Protein AF-A0A6J4DZN4-F1 (afdb_monomer)

Sequence (145 aa):
MEEVQRRNVPALGVTVAVLAIFIGVSTLMAPAIYAALGVSVPLATTVCYMIQGAASLLLGFLGIRKRPTAFFFIALLYLPQSCTFQTPEFFFNFTGPVSIAYGMGLAPGYDISVNLLALFIIGASAWTLYRLSEPDLPAGEGQPG

Radius of gyration: 19.32 Å; Cα contacts (8 Å, |Δi|>4): 201; chains: 1; bounding box: 54×32×64 Å

Nearest PDB structures (foldseek):
  4zsv-assembly1_A  TM=4.797E-01  e=1.290E+00  Aquifex aeolicus VF5
  3kav-assembly1_A  TM=4.650E-01  e=1.290E+00  Pseudomonas aeruginosa
  3kaw-assembly1_A  TM=4.566E-01  e=1.912E+00  Pseudomonas aeruginosa
  4zsz-assembly1_A  TM=4.712E-01  e=3.356E+00  Aquifex aeolicus VF5
  4zsx-assembly1_B  TM=5.866E-01  e=8.733E+00  Aquifex aeolicus VF5

Mean predicted aligned error: 10.19 Å

pLDDT: mean 75.46, std 16.15, range [38.94, 95.38]

Foldseek 3Di:
DDPPPPPDQPVLLLVLLVVLLVQLVLLLCQVVVCVVVVHDDDPVSNVLSPVLSVLSNVLSVVSNVVDLVSLVVQLVSLVVQQKWWWAQVDGDHSRGPDFDWDWDDPDVRTIIIGTPVSVSSNVSSVVSSVVSPDDPDPPPPDDDD

Solvent-accessible surface area (backbone atoms only — not comparable to full-atom values): 7930 Å² total; per-residue (Å²): 132,84,76,75,74,75,78,72,68,54,71,62,33,47,50,46,15,51,49,31,29,54,50,10,53,42,17,50,45,36,59,59,53,35,51,75,70,71,45,89,70,56,68,70,59,45,51,49,32,44,52,51,10,53,49,27,32,52,32,12,54,37,27,66,69,62,38,54,69,24,27,55,51,47,24,60,68,28,53,72,38,26,54,30,53,34,44,85,89,45,78,54,67,79,52,39,87,70,77,49,68,56,70,52,76,80,46,97,57,34,36,45,28,39,21,55,56,31,47,49,45,28,53,44,21,51,52,37,31,50,71,66,64,60,75,84,74,71,93,75,88,80,74,83,130

Structure (mmCIF, N/CA/C/O backbone):
data_AF-A0A6J4DZN4-F1
#
_entry.id   AF-A0A6J4DZN4-F1
#
loop_
_atom_site.group_PDB
_atom_site.id
_atom_site.type_symbol
_atom_site.label_atom_id
_atom_site.label_alt_id
_atom_site.label_comp_id
_atom_site.label_asym_id
_atom_site.label_entity_id
_atom_site.label_seq_id
_atom_site.pdbx_PDB_ins_code
_atom_site.Cartn_x
_atom_site.Cartn_y
_atom_site.Cartn_z
_atom_site.occupancy
_atom_site.B_iso_or_equiv
_atom_site.auth_seq_id
_atom_site.auth_comp_id
_atom_site.auth_asym_id
_atom_site.auth_atom_id
_atom_site.pdbx_PDB_model_num
ATOM 1 N N . MET A 1 1 ? -14.596 -2.808 38.542 1.00 39.41 1 MET A N 1
ATOM 2 C CA . MET A 1 1 ? -13.718 -3.254 37.444 1.00 39.41 1 MET A CA 1
ATOM 3 C C . MET A 1 1 ? -14.395 -2.806 36.174 1.00 39.41 1 MET A C 1
ATOM 5 O O . MET A 1 1 ? -15.414 -3.381 35.824 1.00 39.41 1 MET A O 1
ATOM 9 N N . GLU A 1 2 ? -13.929 -1.701 35.601 1.00 39.16 2 GLU A N 1
ATOM 10 C CA . GLU A 1 2 ? -14.471 -1.167 34.353 1.00 39.16 2 GLU A CA 1
ATOM 11 C C . GLU A 1 2 ? -14.265 -2.211 33.257 1.00 39.16 2 GLU A C 1
ATOM 13 O O . GLU A 1 2 ? -13.133 -2.571 32.922 1.00 39.16 2 GLU A O 1
ATOM 18 N N . GLU A 1 3 ? -15.366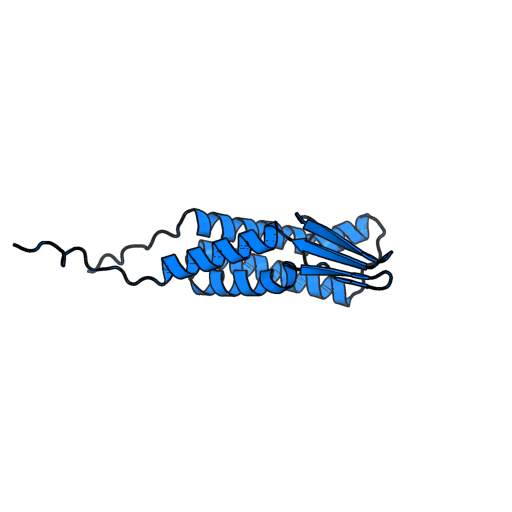 -2.740 32.727 1.00 41.00 3 GLU A N 1
ATOM 19 C CA . GLU A 1 3 ? -15.343 -3.385 31.427 1.00 41.00 3 GLU A CA 1
ATOM 20 C C . GLU A 1 3 ? -14.890 -2.317 30.438 1.00 41.00 3 GLU A C 1
ATOM 22 O O . GLU A 1 3 ? -15.664 -1.454 30.036 1.00 41.00 3 GLU A O 1
ATOM 27 N N . VAL A 1 4 ? -13.600 -2.341 30.093 1.00 52.53 4 VAL A N 1
ATOM 28 C CA . VAL A 1 4 ? -13.049 -1.585 28.972 1.00 52.53 4 VAL A CA 1
ATOM 29 C C . VAL A 1 4 ? -13.838 -2.034 27.752 1.00 52.53 4 VAL A C 1
ATOM 31 O O . VAL A 1 4 ? -13.564 -3.090 27.172 1.00 52.53 4 VAL A O 1
ATOM 34 N N . GLN A 1 5 ? -14.876 -1.265 27.432 1.00 48.50 5 GLN A N 1
ATOM 35 C CA . GLN A 1 5 ? -15.793 -1.486 26.334 1.00 48.50 5 GLN A CA 1
ATOM 36 C C . GLN A 1 5 ? -14.924 -1.656 25.093 1.00 48.50 5 GLN A C 1
ATOM 38 O O . GLN A 1 5 ? -14.281 -0.718 24.620 1.00 48.50 5 GLN A O 1
ATOM 43 N N . ARG A 1 6 ? -14.775 -2.906 24.631 1.00 52.94 6 ARG A N 1
ATOM 44 C CA . ARG A 1 6 ? -13.925 -3.231 23.484 1.00 52.94 6 ARG A CA 1
ATOM 45 C C . ARG A 1 6 ? -14.515 -2.505 22.290 1.00 52.94 6 ARG A C 1
ATOM 47 O O . ARG A 1 6 ? -15.407 -3.042 21.640 1.00 52.94 6 ARG A O 1
ATOM 54 N N . ARG A 1 7 ? -13.994 -1.317 21.979 1.00 58.59 7 ARG A N 1
ATOM 55 C CA . ARG A 1 7 ? -14.374 -0.548 20.796 1.00 58.59 7 ARG A CA 1
ATOM 56 C C . ARG A 1 7 ? -14.321 -1.491 19.600 1.00 58.59 7 ARG A C 1
ATOM 58 O O . ARG A 1 7 ? -13.280 -2.090 19.292 1.00 58.59 7 ARG A O 1
ATOM 65 N N . ASN A 1 8 ? -15.474 -1.768 19.007 1.00 63.81 8 ASN A N 1
ATOM 66 C CA . ASN A 1 8 ? -15.524 -2.600 17.818 1.00 63.81 8 ASN A CA 1
ATOM 67 C C . ASN A 1 8 ? -15.014 -1.750 16.663 1.00 63.81 8 ASN A C 1
ATOM 69 O O . ASN A 1 8 ? -15.476 -0.632 16.456 1.00 63.81 8 ASN A O 1
ATOM 73 N N . VAL A 1 9 ? -14.000 -2.254 15.955 1.00 65.31 9 VAL A N 1
ATOM 74 C CA . VAL A 1 9 ? -13.543 -1.591 14.733 1.00 65.31 9 VAL A CA 1
ATOM 75 C C . VAL A 1 9 ? -14.716 -1.645 13.764 1.00 65.31 9 VAL A C 1
ATOM 77 O O . VAL A 1 9 ? -15.288 -2.727 13.598 1.00 65.31 9 VAL A O 1
ATOM 80 N N . PRO A 1 10 ? -15.105 -0.514 13.153 1.00 77.25 10 PRO A N 1
ATOM 81 C CA . PRO A 1 10 ? -16.168 -0.528 12.161 1.00 77.25 10 PRO A CA 1
ATOM 82 C C . PRO A 1 10 ? -15.820 -1.544 11.066 1.00 77.25 10 PRO A C 1
ATOM 84 O O . PRO A 1 10 ? -14.652 -1.685 10.706 1.00 77.25 10 PRO A O 1
ATOM 87 N N . ALA A 1 11 ? -16.813 -2.247 10.515 1.00 84.75 11 ALA A N 1
ATOM 88 C CA . ALA A 1 11 ? -16.586 -3.266 9.478 1.00 84.75 11 ALA A CA 1
ATOM 89 C C . ALA A 1 11 ? -15.754 -2.729 8.293 1.00 84.75 11 ALA A C 1
ATOM 91 O O . ALA A 1 11 ? -14.925 -3.441 7.724 1.00 84.75 11 ALA A O 1
ATOM 92 N N . LEU A 1 12 ? -15.907 -1.435 7.994 1.00 85.50 12 LEU A N 1
ATOM 93 C CA . LEU A 1 12 ? -15.094 -0.698 7.030 1.00 85.50 12 LEU A CA 1
ATOM 94 C C . LEU A 1 12 ? -13.592 -0.730 7.373 1.00 85.50 12 LEU A C 1
ATOM 96 O O . LEU A 1 12 ? -12.770 -1.000 6.505 1.00 85.50 12 LEU A O 1
ATOM 100 N N . GLY A 1 13 ? -13.229 -0.527 8.640 1.00 86.19 13 GLY A N 1
ATOM 101 C CA . GLY A 1 13 ? -11.847 -0.579 9.113 1.00 86.19 13 GLY A CA 1
ATOM 102 C C . GLY A 1 13 ? -11.231 -1.969 8.996 1.00 86.19 13 GLY A C 1
ATOM 103 O O . GLY A 1 13 ? -10.088 -2.108 8.569 1.00 86.19 13 GLY A O 1
ATOM 104 N N . VAL A 1 14 ? -12.003 -3.017 9.296 1.00 88.50 14 VAL A N 1
ATOM 105 C CA . VAL A 1 14 ? -11.558 -4.405 9.075 1.00 88.50 14 VAL A CA 1
ATOM 106 C C . VAL A 1 14 ? -11.336 -4.661 7.584 1.00 88.50 14 VAL A C 1
ATOM 108 O O . VAL A 1 14 ? -10.310 -5.219 7.205 1.00 88.50 14 VAL A O 1
ATOM 111 N N . THR A 1 15 ? -12.250 -4.189 6.736 1.00 89.19 15 THR A N 1
ATOM 112 C CA . THR A 1 15 ? -12.147 -4.323 5.275 1.00 89.19 15 THR A CA 1
ATOM 113 C C . THR A 1 15 ? -10.882 -3.653 4.742 1.00 89.19 15 THR A C 1
ATOM 115 O O . THR A 1 15 ? -10.119 -4.273 4.009 1.00 89.19 15 THR A O 1
ATOM 118 N N . VAL A 1 16 ? -10.606 -2.418 5.165 1.00 90.19 16 VAL A N 1
ATOM 119 C CA . VAL A 1 16 ? -9.388 -1.685 4.789 1.00 90.19 16 VAL A CA 1
ATOM 120 C C . VAL A 1 16 ? -8.128 -2.404 5.254 1.00 90.19 16 VAL A C 1
ATOM 122 O O . VAL A 1 16 ? -7.167 -2.514 4.498 1.00 90.19 16 VAL A O 1
ATOM 125 N N . ALA A 1 17 ? -8.128 -2.923 6.480 1.00 90.81 17 ALA A N 1
ATOM 126 C CA . ALA A 1 17 ? -6.988 -3.648 7.021 1.00 90.81 17 ALA A CA 1
ATOM 127 C C . ALA A 1 17 ? -6.702 -4.941 6.232 1.00 90.81 17 ALA A C 1
ATOM 129 O O . ALA A 1 17 ? -5.545 -5.241 5.941 1.00 90.81 17 ALA A O 1
ATOM 130 N N . VAL A 1 18 ? -7.746 -5.671 5.823 1.00 90.69 18 VAL A N 1
ATOM 131 C CA . VAL A 1 18 ? -7.624 -6.863 4.967 1.00 90.69 18 VAL A CA 1
ATOM 132 C C . VAL A 1 18 ? -7.149 -6.495 3.562 1.00 90.69 18 VAL A C 1
ATOM 134 O O . VAL A 1 18 ? -6.253 -7.154 3.038 1.00 90.69 18 VAL A O 1
ATOM 137 N N . LEU A 1 19 ? -7.684 -5.425 2.967 1.00 89.19 19 LEU A N 1
ATOM 138 C CA . LEU A 1 19 ? -7.224 -4.925 1.668 1.00 89.19 19 LEU A CA 1
ATOM 139 C C . LEU A 1 19 ? -5.744 -4.534 1.715 1.00 89.19 19 LEU A C 1
ATOM 141 O O . LEU A 1 19 ? -4.987 -4.923 0.829 1.00 89.19 19 LEU A O 1
ATOM 145 N N . ALA A 1 20 ? -5.307 -3.847 2.774 1.00 89.06 20 ALA A N 1
ATOM 146 C CA . ALA A 1 20 ? -3.903 -3.503 2.971 1.00 89.06 20 ALA A CA 1
ATOM 147 C C . ALA A 1 20 ? -3.010 -4.753 3.065 1.00 89.06 20 ALA A C 1
ATOM 149 O O . ALA A 1 20 ? -1.911 -4.761 2.509 1.00 89.06 20 ALA A O 1
ATOM 150 N N . ILE A 1 21 ? -3.478 -5.832 3.701 1.00 91.88 21 ILE A N 1
ATOM 151 C CA . ILE A 1 21 ? -2.751 -7.110 3.725 1.00 91.88 21 ILE A CA 1
ATOM 152 C C . ILE A 1 21 ? -2.677 -7.714 2.324 1.00 91.88 21 ILE A C 1
ATOM 154 O O . ILE A 1 21 ? -1.591 -8.056 1.867 1.00 91.88 21 ILE A O 1
ATOM 158 N N . PHE A 1 22 ? -3.809 -7.827 1.630 1.00 89.25 22 PHE A N 1
ATOM 159 C CA . PHE A 1 22 ? -3.877 -8.441 0.304 1.00 89.25 22 PHE A CA 1
ATOM 160 C C . PHE A 1 22 ? -2.990 -7.716 -0.717 1.00 89.25 22 PHE A C 1
ATOM 162 O O . PHE A 1 22 ? -2.212 -8.345 -1.439 1.00 89.25 22 PHE A O 1
ATOM 169 N N . ILE A 1 23 ? -3.055 -6.384 -0.732 1.00 85.75 23 ILE A N 1
ATOM 170 C CA . ILE A 1 23 ? -2.196 -5.551 -1.573 1.00 85.75 23 ILE A CA 1
ATOM 171 C C . ILE A 1 23 ? -0.742 -5.703 -1.129 1.00 85.75 23 ILE A C 1
ATOM 173 O O . ILE A 1 23 ? 0.123 -5.881 -1.974 1.00 85.75 23 ILE A O 1
ATOM 177 N N . GLY A 1 24 ? -0.468 -5.742 0.178 1.00 87.12 24 GLY A N 1
ATOM 178 C CA . GLY A 1 24 ? 0.875 -5.976 0.709 1.00 87.12 24 GLY A CA 1
ATOM 179 C C . GLY A 1 24 ? 1.510 -7.276 0.206 1.00 87.12 24 GLY A C 1
ATOM 180 O O . GLY A 1 24 ? 2.635 -7.248 -0.290 1.00 87.12 24 GLY A O 1
ATOM 181 N N . VAL A 1 25 ? 0.778 -8.396 0.260 1.00 88.75 25 VAL A N 1
ATOM 182 C CA . VAL A 1 25 ? 1.223 -9.685 -0.305 1.00 88.75 25 VAL A CA 1
ATOM 183 C C . VAL A 1 25 ? 1.473 -9.557 -1.804 1.00 88.75 25 VAL A C 1
ATOM 185 O O . VAL A 1 25 ? 2.529 -9.950 -2.294 1.00 88.75 25 VAL A O 1
ATOM 188 N N . SER A 1 26 ? 0.521 -8.971 -2.528 1.00 84.44 26 SER A N 1
ATOM 189 C CA . SER A 1 26 ? 0.606 -8.808 -3.980 1.00 84.44 26 SER A CA 1
ATOM 190 C C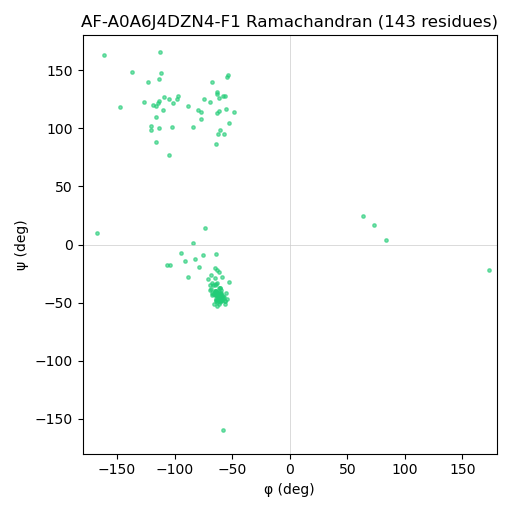 . SER A 1 26 ? 1.834 -7.986 -4.390 1.00 84.44 26 SER A C 1
ATOM 192 O O . SER A 1 26 ? 2.541 -8.347 -5.327 1.00 84.44 26 SER A O 1
ATOM 194 N N . THR A 1 27 ? 2.133 -6.914 -3.654 1.00 85.00 27 THR A N 1
ATOM 195 C CA . THR A 1 27 ? 3.297 -6.052 -3.879 1.00 85.00 27 THR A CA 1
ATOM 196 C C . THR A 1 27 ? 4.611 -6.772 -3.565 1.00 85.00 27 THR A C 1
ATOM 198 O O . THR A 1 27 ? 5.561 -6.638 -4.330 1.00 85.00 27 THR A O 1
ATOM 201 N N . LEU A 1 28 ? 4.670 -7.600 -2.513 1.00 87.00 28 LEU A N 1
ATOM 202 C CA . LEU A 1 28 ? 5.848 -8.440 -2.236 1.00 87.00 28 LEU A CA 1
ATOM 203 C C . LEU A 1 28 ? 6.106 -9.479 -3.332 1.00 87.00 28 LEU A C 1
ATOM 205 O O . LEU A 1 28 ? 7.256 -9.808 -3.614 1.00 87.00 28 LEU A O 1
ATOM 209 N N . MET A 1 29 ? 5.046 -10.005 -3.946 1.00 84.06 29 MET A N 1
ATOM 210 C CA . MET A 1 29 ? 5.162 -10.981 -5.030 1.00 84.06 29 MET A CA 1
ATOM 211 C C . MET A 1 29 ? 5.503 -10.342 -6.379 1.00 84.06 29 MET A C 1
ATOM 213 O O . MET A 1 29 ? 5.989 -11.042 -7.267 1.00 84.06 29 MET A O 1
ATOM 217 N N . ALA A 1 30 ? 5.286 -9.034 -6.546 1.00 81.19 30 ALA A N 1
ATOM 218 C CA . ALA A 1 30 ? 5.446 -8.349 -7.826 1.00 81.19 30 ALA A CA 1
ATOM 219 C C . ALA A 1 30 ? 6.837 -8.553 -8.462 1.00 81.19 30 ALA A C 1
ATOM 221 O O . ALA A 1 30 ? 6.878 -8.947 -9.627 1.00 81.19 30 ALA A O 1
ATOM 222 N N . PRO A 1 31 ? 7.974 -8.407 -7.745 1.00 82.88 31 PRO A N 1
ATOM 223 C CA . PRO A 1 31 ? 9.291 -8.653 -8.335 1.00 82.88 31 PRO A CA 1
ATOM 224 C C . PRO A 1 31 ? 9.468 -10.084 -8.858 1.00 82.88 31 PRO A C 1
ATOM 226 O O . PRO A 1 31 ? 10.042 -10.280 -9.926 1.00 82.88 31 PRO A O 1
ATOM 229 N N . ALA A 1 32 ? 8.943 -11.085 -8.143 1.00 84.62 32 ALA A N 1
ATOM 230 C CA . ALA A 1 32 ? 9.020 -12.486 -8.558 1.00 84.62 32 ALA A CA 1
ATOM 231 C C . ALA A 1 32 ? 8.152 -12.763 -9.796 1.00 84.62 32 ALA A C 1
ATOM 233 O O . ALA A 1 32 ? 8.579 -13.479 -10.700 1.00 84.62 32 ALA A O 1
ATOM 234 N N . ILE A 1 33 ? 6.962 -12.159 -9.862 1.00 80.38 33 ILE A N 1
ATOM 235 C CA . ILE A 1 33 ? 6.076 -12.240 -11.031 1.00 80.38 33 ILE A CA 1
ATOM 236 C C . ILE A 1 33 ? 6.746 -11.584 -12.243 1.00 80.38 33 ILE A C 1
ATOM 238 O O . ILE A 1 33 ? 6.794 -12.187 -13.312 1.00 80.38 33 ILE A O 1
ATOM 242 N N . TYR A 1 34 ? 7.319 -10.388 -12.082 1.00 81.19 34 TYR A N 1
ATOM 243 C CA . TYR A 1 34 ? 8.034 -9.708 -13.162 1.00 81.19 34 TYR A CA 1
ATOM 244 C C . TYR A 1 34 ? 9.239 -10.515 -13.654 1.00 81.19 34 TYR A C 1
ATOM 246 O O . TYR A 1 34 ? 9.409 -10.671 -14.862 1.00 81.19 34 TYR A O 1
ATOM 254 N N . ALA A 1 35 ? 10.014 -11.109 -12.743 1.00 82.00 35 ALA A N 1
ATOM 255 C CA . ALA A 1 35 ? 11.121 -11.989 -13.103 1.00 82.00 35 ALA A CA 1
ATOM 256 C C . ALA A 1 35 ? 10.653 -13.229 -13.889 1.00 82.00 35 ALA A C 1
ATOM 258 O O . ALA A 1 35 ? 11.264 -13.580 -14.897 1.00 82.00 35 ALA A O 1
ATOM 259 N N . ALA A 1 36 ? 9.545 -13.861 -13.482 1.00 82.31 36 ALA A N 1
ATOM 260 C CA . ALA A 1 36 ? 8.966 -15.008 -14.187 1.00 82.31 36 ALA A CA 1
ATOM 261 C C . ALA A 1 36 ? 8.459 -14.654 -15.598 1.00 82.31 36 ALA A C 1
ATOM 263 O O . ALA A 1 36 ? 8.479 -15.498 -16.491 1.00 82.31 36 ALA A O 1
ATOM 264 N N . LEU A 1 37 ? 8.040 -13.403 -15.809 1.00 81.06 37 LEU A N 1
ATOM 265 C CA . LEU A 1 37 ? 7.624 -12.867 -17.107 1.00 81.06 37 LEU A CA 1
ATOM 266 C C . LEU A 1 37 ? 8.800 -12.371 -17.969 1.00 81.06 37 LEU A C 1
ATOM 268 O O . LEU A 1 37 ? 8.578 -11.861 -19.065 1.00 81.06 37 LEU A O 1
ATOM 272 N N . GLY A 1 38 ? 10.044 -12.497 -17.495 1.00 82.00 38 GLY A N 1
ATOM 273 C CA . GLY A 1 38 ? 11.234 -12.023 -18.207 1.00 82.00 38 GLY A CA 1
ATOM 274 C C . GLY A 1 38 ? 11.404 -10.499 -18.201 1.00 82.00 38 GLY A C 1
ATOM 275 O O . GLY A 1 38 ? 12.165 -9.963 -19.004 1.00 82.00 38 GLY A O 1
ATOM 276 N N . VAL A 1 39 ? 10.707 -9.787 -17.309 1.00 79.19 39 VAL A N 1
ATOM 277 C CA . VAL A 1 39 ? 10.780 -8.327 -17.185 1.00 79.19 39 VAL A CA 1
ATOM 278 C C . VAL A 1 39 ? 11.901 -7.950 -16.219 1.00 79.19 39 VAL A C 1
ATOM 280 O O . VAL A 1 39 ? 11.873 -8.295 -15.037 1.00 79.19 39 VAL A O 1
ATOM 283 N N . SER A 1 40 ? 12.887 -7.198 -16.713 1.00 79.06 40 SER A N 1
ATOM 284 C CA . SER A 1 40 ? 13.971 -6.666 -15.884 1.00 79.06 40 SER A CA 1
ATOM 285 C C . SER A 1 40 ? 13.487 -5.459 -15.082 1.00 79.06 40 SER A C 1
ATOM 287 O O . SER A 1 40 ? 13.299 -4.372 -15.628 1.00 79.06 40 SER A O 1
ATOM 289 N N . VAL A 1 41 ? 13.319 -5.639 -13.772 1.00 75.44 41 VAL A N 1
ATOM 290 C CA . VAL A 1 41 ? 12.941 -4.568 -12.842 1.00 75.44 41 VAL A CA 1
ATOM 291 C C . VAL A 1 41 ? 14.198 -4.019 -12.161 1.00 75.44 41 VAL A C 1
ATOM 293 O O . VAL A 1 41 ? 14.957 -4.800 -11.582 1.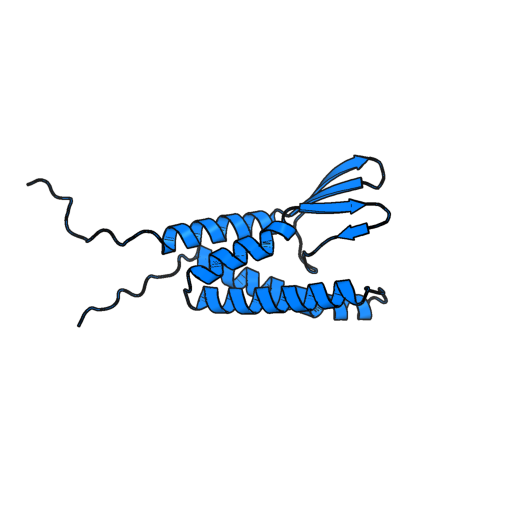00 75.44 41 VAL A O 1
ATOM 296 N N . PRO A 1 42 ? 14.437 -2.694 -12.175 1.00 83.50 42 PRO A N 1
ATOM 297 C CA . PRO A 1 42 ? 15.565 -2.098 -11.468 1.00 83.50 42 PRO A CA 1
ATOM 298 C C . PRO A 1 42 ? 15.596 -2.488 -9.983 1.00 83.50 42 PRO A C 1
ATOM 300 O O . PRO A 1 42 ? 14.554 -2.596 -9.329 1.00 83.50 42 PRO A O 1
ATOM 303 N N . LEU A 1 43 ? 16.800 -2.639 -9.418 1.00 83.12 43 LEU A N 1
ATOM 304 C CA . LEU A 1 43 ? 16.972 -2.997 -8.004 1.00 83.12 43 LEU A CA 1
ATOM 305 C C . LEU A 1 43 ? 16.250 -2.010 -7.074 1.00 83.12 43 LEU A C 1
ATOM 307 O O . LEU A 1 43 ? 15.588 -2.432 -6.130 1.00 83.12 43 LEU A O 1
ATOM 311 N N . ALA A 1 44 ? 16.327 -0.710 -7.372 1.00 79.75 44 ALA A N 1
ATOM 312 C CA . ALA A 1 44 ? 15.646 0.331 -6.606 1.00 79.75 44 ALA A CA 1
ATOM 313 C C . ALA A 1 44 ? 14.124 0.107 -6.557 1.00 79.75 44 ALA A C 1
ATOM 315 O O . ALA A 1 44 ? 13.533 0.126 -5.479 1.00 79.75 44 ALA A O 1
ATOM 316 N N . THR A 1 45 ? 13.501 -0.200 -7.697 1.00 79.12 45 THR A N 1
ATOM 317 C CA . THR A 1 45 ? 12.064 -0.496 -7.793 1.00 79.12 45 THR A CA 1
ATOM 318 C C . THR A 1 45 ? 11.697 -1.767 -7.025 1.00 79.12 45 THR A C 1
ATOM 320 O O . THR A 1 45 ? 10.693 -1.798 -6.316 1.00 79.12 45 THR A O 1
ATOM 323 N N . THR A 1 46 ? 12.541 -2.800 -7.093 1.00 83.50 46 THR A N 1
ATOM 324 C CA . THR A 1 46 ? 12.364 -4.032 -6.309 1.00 83.50 46 THR A CA 1
ATOM 325 C C . THR A 1 46 ? 12.388 -3.751 -4.805 1.00 83.50 46 THR A C 1
ATOM 327 O O . THR A 1 46 ? 11.505 -4.204 -4.079 1.00 83.50 46 THR A O 1
ATOM 330 N N . VAL A 1 47 ? 13.35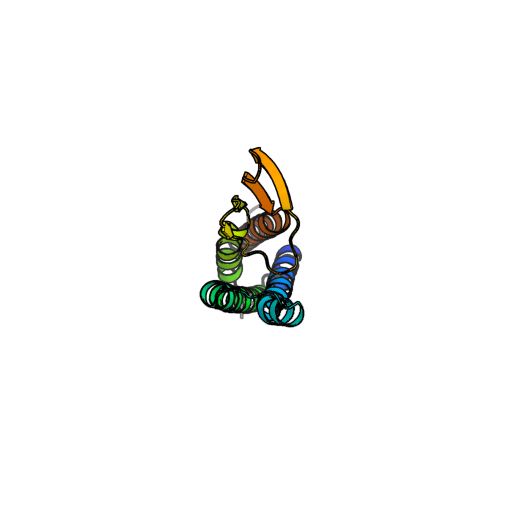4 -2.963 -4.324 1.00 86.00 47 VAL A N 1
ATOM 331 C CA . VAL A 1 47 ? 13.447 -2.569 -2.908 1.00 86.00 47 VAL A CA 1
ATOM 332 C C . VAL A 1 47 ? 12.219 -1.762 -2.484 1.00 86.00 47 VAL A C 1
ATOM 334 O O . VAL A 1 47 ? 11.651 -2.021 -1.423 1.00 86.00 47 VAL A O 1
ATOM 337 N N . CYS A 1 48 ? 11.765 -0.836 -3.329 1.00 85.06 48 CYS A N 1
ATOM 338 C CA . CYS A 1 48 ? 10.538 -0.076 -3.120 1.00 85.06 48 CYS A CA 1
ATOM 339 C C . CYS A 1 48 ? 9.315 -0.989 -2.937 1.00 85.06 48 CYS A C 1
ATOM 341 O O . CYS A 1 48 ? 8.593 -0.829 -1.951 1.00 85.06 48 CYS A O 1
ATOM 343 N N . TYR A 1 49 ? 9.122 -1.984 -3.810 1.00 84.62 49 TYR A N 1
ATOM 344 C CA . TYR A 1 49 ? 8.037 -2.961 -3.666 1.00 84.62 49 TYR A CA 1
ATOM 345 C C . TYR A 1 49 ? 8.154 -3.789 -2.383 1.00 84.62 49 TYR A C 1
ATOM 347 O O . TYR A 1 49 ? 7.157 -3.992 -1.690 1.00 84.62 49 TYR A O 1
ATOM 355 N N . MET A 1 50 ? 9.364 -4.212 -2.011 1.00 88.94 50 MET A N 1
ATOM 356 C CA . MET A 1 50 ? 9.584 -4.985 -0.786 1.00 88.94 50 MET A CA 1
ATOM 357 C C . MET A 1 50 ? 9.232 -4.180 0.472 1.00 88.94 50 MET A C 1
ATOM 359 O O . MET A 1 50 ? 8.495 -4.664 1.334 1.00 88.94 50 MET A O 1
ATOM 363 N N . ILE A 1 51 ? 9.707 -2.933 0.565 1.00 90.62 51 ILE A N 1
ATOM 364 C CA . ILE A 1 51 ? 9.422 -2.040 1.699 1.00 90.62 51 ILE A CA 1
ATOM 365 C C . ILE A 1 51 ? 7.927 -1.738 1.776 1.00 90.62 51 ILE A C 1
ATOM 367 O O . ILE A 1 51 ? 7.325 -1.846 2.844 1.00 90.62 51 ILE A O 1
ATOM 371 N N . GLN A 1 52 ? 7.314 -1.383 0.649 1.00 88.38 52 GLN A N 1
ATOM 372 C CA . GLN A 1 52 ? 5.901 -1.037 0.602 1.00 88.38 52 GLN A CA 1
ATOM 373 C C . GLN A 1 52 ? 5.009 -2.237 0.943 1.00 88.38 52 GLN A C 1
ATOM 375 O O . GLN A 1 52 ? 4.066 -2.099 1.724 1.00 88.38 52 GLN A O 1
ATOM 380 N N . GLY A 1 53 ? 5.318 -3.418 0.401 1.00 89.44 53 GLY A N 1
ATOM 381 C CA . GLY A 1 53 ? 4.598 -4.651 0.695 1.00 89.44 53 GLY A CA 1
ATOM 382 C C . GLY A 1 53 ? 4.676 -5.016 2.178 1.00 89.44 53 GLY A C 1
ATOM 383 O O . GLY A 1 53 ? 3.646 -5.237 2.818 1.00 89.44 53 GLY A O 1
ATOM 384 N N . ALA A 1 54 ? 5.878 -4.971 2.762 1.00 93.31 54 ALA A N 1
ATOM 385 C CA . ALA A 1 54 ? 6.086 -5.224 4.187 1.00 93.31 54 ALA A CA 1
ATOM 386 C C . ALA A 1 54 ? 5.369 -4.197 5.082 1.00 93.31 54 ALA A C 1
ATOM 388 O O . ALA A 1 54 ? 4.726 -4.574 6.065 1.00 93.31 54 ALA A O 1
ATOM 389 N N . ALA A 1 55 ? 5.425 -2.908 4.729 1.00 93.31 55 ALA A N 1
ATOM 390 C CA . ALA A 1 55 ? 4.721 -1.853 5.450 1.00 93.31 55 ALA A CA 1
ATOM 391 C C . ALA A 1 55 ? 3.199 -2.056 5.399 1.00 93.31 55 ALA A C 1
ATOM 393 O O . ALA A 1 55 ? 2.535 -1.988 6.432 1.00 93.31 55 ALA A O 1
ATOM 394 N N . SER A 1 56 ? 2.645 -2.371 4.224 1.00 92.00 56 SER A N 1
ATOM 395 C CA . SER A 1 56 ? 1.207 -2.605 4.051 1.00 92.00 56 SER A CA 1
ATOM 396 C C . SER A 1 56 ? 0.724 -3.823 4.849 1.00 92.00 56 SER A C 1
ATOM 398 O O . SER A 1 56 ? -0.318 -3.753 5.502 1.00 92.00 56 SER A O 1
ATOM 400 N N . LEU A 1 57 ? 1.512 -4.907 4.887 1.00 93.44 57 LEU A N 1
ATOM 401 C CA . LEU A 1 57 ? 1.238 -6.080 5.726 1.00 93.44 57 LEU A CA 1
ATOM 402 C C . LEU A 1 57 ? 1.225 -5.740 7.216 1.00 93.44 57 LEU A C 1
ATOM 404 O O . LEU A 1 57 ? 0.276 -6.085 7.923 1.00 93.44 57 LEU A O 1
ATOM 408 N N . LEU A 1 58 ? 2.273 -5.064 7.696 1.00 95.38 58 LEU A N 1
ATOM 409 C CA . LEU A 1 58 ? 2.401 -4.696 9.103 1.00 95.38 58 LEU A CA 1
ATOM 410 C C . LEU A 1 58 ? 1.240 -3.798 9.533 1.00 95.38 58 LEU A C 1
ATOM 412 O O . LEU A 1 58 ? 0.607 -4.040 10.560 1.00 95.38 58 LEU A O 1
ATOM 416 N N . LEU A 1 59 ? 0.933 -2.776 8.738 1.00 93.50 59 LEU A N 1
ATOM 417 C CA . LEU A 1 59 ? -0.135 -1.833 9.033 1.00 93.50 59 LEU A CA 1
ATOM 418 C C . LEU A 1 59 ? -1.516 -2.485 8.965 1.00 93.50 59 LEU A C 1
ATOM 420 O O . LEU A 1 59 ? -2.328 -2.258 9.860 1.00 93.50 59 LEU A O 1
ATOM 424 N N . GLY A 1 60 ? -1.773 -3.345 7.979 1.00 91.19 60 GLY A N 1
ATOM 425 C CA . GLY A 1 60 ? -3.013 -4.113 7.916 1.00 91.19 60 GLY A CA 1
ATOM 426 C C . GLY A 1 60 ? -3.176 -5.044 9.124 1.00 91.19 60 GLY A C 1
ATOM 427 O O . GLY A 1 60 ? -4.225 -5.053 9.767 1.00 91.19 60 GLY A O 1
ATOM 428 N N . PHE A 1 61 ? -2.114 -5.737 9.542 1.00 93.38 61 PHE A N 1
ATOM 429 C CA . PHE A 1 61 ? -2.129 -6.550 10.762 1.00 93.38 61 PHE A CA 1
ATOM 430 C C . PHE A 1 61 ? -2.423 -5.721 12.025 1.00 93.38 61 PHE A C 1
ATOM 432 O O . PHE A 1 61 ? -3.235 -6.117 12.868 1.00 93.38 61 PHE A O 1
ATOM 439 N N . LEU A 1 62 ? -1.802 -4.546 12.161 1.00 91.94 62 LEU A N 1
ATOM 440 C CA . LEU A 1 62 ? -2.066 -3.630 13.275 1.00 91.94 62 LEU A CA 1
ATOM 441 C C . LEU A 1 62 ? -3.485 -3.033 13.221 1.00 91.94 62 LEU A C 1
ATOM 443 O O . LEU A 1 62 ? -4.092 -2.826 14.276 1.00 91.94 62 LEU A O 1
ATOM 447 N N . GLY A 1 63 ? -4.029 -2.813 12.022 1.00 87.81 63 GLY A N 1
ATOM 448 C CA . GLY A 1 63 ? -5.407 -2.377 11.794 1.00 87.81 63 GLY A CA 1
ATOM 449 C C . GLY A 1 63 ? -6.428 -3.414 12.264 1.00 87.81 63 GLY A C 1
ATOM 450 O O . GLY A 1 63 ? -7.361 -3.070 12.989 1.00 87.81 63 GLY A O 1
ATOM 451 N N . ILE A 1 64 ? -6.199 -4.703 11.974 1.00 88.38 64 ILE A N 1
ATOM 452 C CA . ILE A 1 64 ? -7.009 -5.812 12.519 1.00 88.38 64 ILE A CA 1
ATOM 453 C C . ILE A 1 64 ? -6.928 -5.842 14.052 1.00 88.38 64 ILE A C 1
ATOM 455 O O . ILE A 1 64 ? -7.931 -6.061 14.731 1.00 88.38 64 ILE A O 1
ATOM 459 N N . ARG A 1 65 ? -5.752 -5.543 14.622 1.00 86.38 65 ARG A N 1
ATOM 460 C CA . ARG A 1 65 ? -5.552 -5.390 16.076 1.00 86.38 65 ARG A CA 1
ATOM 461 C C . ARG A 1 65 ? -6.131 -4.097 16.661 1.00 86.38 65 ARG A C 1
ATOM 463 O O . ARG A 1 65 ? -5.836 -3.769 17.809 1.00 86.38 65 ARG A O 1
ATOM 470 N N . LYS A 1 66 ? -6.979 -3.389 15.913 1.00 80.06 66 LYS A N 1
ATOM 471 C CA . LYS A 1 66 ? -7.719 -2.205 16.359 1.00 80.06 66 LYS A CA 1
ATOM 472 C C . LYS A 1 66 ? -6.834 -1.013 16.739 1.00 80.06 66 LYS A C 1
ATOM 474 O O . LYS A 1 66 ? -7.260 -0.169 17.523 1.00 80.06 66 LYS A O 1
ATOM 479 N N . ARG A 1 67 ? -5.605 -0.916 16.213 1.00 84.56 67 ARG A N 1
ATOM 480 C CA . ARG A 1 67 ? -4.744 0.244 16.485 1.00 84.56 67 ARG A CA 1
ATOM 481 C C . ARG A 1 67 ? -5.155 1.428 15.600 1.00 84.56 67 ARG A C 1
ATOM 483 O O . ARG A 1 67 ? -4.982 1.332 14.388 1.00 84.56 67 ARG A O 1
ATOM 490 N N . PRO A 1 68 ? -5.632 2.556 16.162 1.00 83.62 68 PRO A N 1
ATOM 491 C CA . PRO A 1 68 ? -6.067 3.706 15.365 1.00 83.62 68 PRO A CA 1
ATOM 492 C C . PRO A 1 68 ? -4.920 4.290 14.532 1.00 83.62 68 PRO A C 1
ATOM 494 O O . PRO A 1 68 ? -5.102 4.610 13.362 1.00 83.62 68 PRO A O 1
ATOM 497 N N . THR A 1 69 ? -3.704 4.320 15.087 1.00 88.38 69 THR A N 1
ATOM 498 C CA . THR A 1 69 ? -2.503 4.795 14.385 1.00 88.38 69 THR A CA 1
ATOM 499 C C . THR A 1 69 ? -2.206 4.015 13.105 1.00 88.38 69 THR A C 1
ATOM 501 O O . THR A 1 69 ? -1.662 4.588 12.167 1.00 88.38 69 THR A O 1
ATOM 504 N N . ALA A 1 70 ? -2.607 2.741 13.016 1.00 91.00 70 ALA A N 1
ATOM 505 C CA . ALA A 1 70 ? -2.429 1.956 11.801 1.00 91.00 70 ALA A CA 1
ATOM 506 C C . ALA A 1 70 ? -3.201 2.567 10.624 1.00 91.00 70 ALA A C 1
ATOM 508 O O . ALA A 1 70 ? -2.642 2.691 9.544 1.00 91.00 70 ALA A O 1
ATOM 509 N N . PHE A 1 71 ? -4.436 3.030 10.838 1.00 90.81 71 PHE A N 1
ATOM 510 C CA . PHE A 1 71 ? -5.253 3.633 9.781 1.00 90.81 71 PHE A CA 1
ATOM 511 C C . PHE A 1 71 ? -4.680 4.962 9.279 1.00 90.81 71 PHE A C 1
ATOM 513 O O . PHE A 1 71 ? -4.722 5.226 8.081 1.00 90.81 71 PHE A O 1
ATOM 520 N N . PHE A 1 72 ? -4.069 5.759 10.160 1.00 92.19 72 PHE A N 1
ATOM 521 C CA . PHE A 1 72 ? -3.334 6.957 9.744 1.00 92.19 72 PHE A CA 1
ATOM 522 C C . PHE A 1 72 ? -2.177 6.606 8.797 1.00 92.19 72 PHE A C 1
ATOM 524 O O . PHE A 1 72 ? -2.056 7.174 7.713 1.00 92.19 72 PHE A O 1
ATOM 531 N N . PHE A 1 73 ? -1.357 5.623 9.172 1.00 93.62 73 PHE A N 1
ATOM 532 C CA . PHE A 1 73 ? -0.228 5.203 8.345 1.00 93.62 73 PHE A CA 1
ATOM 533 C C . PHE A 1 73 ? -0.657 4.460 7.075 1.00 93.62 73 PHE A C 1
ATOM 535 O O . PHE A 1 73 ? 0.036 4.574 6.070 1.00 93.62 73 PHE A O 1
ATOM 542 N N . ILE A 1 74 ? -1.794 3.751 7.072 1.00 91.69 74 ILE A N 1
ATOM 543 C CA . ILE A 1 74 ? -2.375 3.185 5.842 1.00 91.69 74 ILE A CA 1
ATOM 544 C C . ILE A 1 74 ? -2.748 4.326 4.893 1.00 91.69 74 ILE A C 1
ATOM 546 O O . ILE A 1 74 ? -2.330 4.307 3.741 1.00 91.69 74 ILE A O 1
ATOM 550 N N . ALA A 1 75 ? -3.457 5.356 5.364 1.00 91.44 75 ALA A N 1
ATOM 551 C CA . ALA A 1 75 ? -3.781 6.508 4.524 1.00 91.44 75 ALA A CA 1
ATOM 552 C C . ALA A 1 75 ? -2.512 7.163 3.948 1.00 91.44 75 ALA A C 1
ATOM 554 O O . ALA A 1 75 ? -2.442 7.411 2.747 1.00 91.44 75 ALA A O 1
ATOM 555 N N . LEU A 1 76 ? -1.480 7.363 4.776 1.00 91.75 76 LEU A N 1
ATOM 556 C CA . LEU A 1 76 ? -0.209 7.944 4.338 1.00 91.75 76 LEU A CA 1
ATOM 557 C C . LEU A 1 76 ? 0.528 7.061 3.319 1.00 91.75 76 LEU A C 1
ATOM 559 O O . LEU A 1 76 ? 1.063 7.577 2.343 1.00 91.75 76 LEU A O 1
ATOM 563 N N . LEU A 1 77 ? 0.534 5.740 3.515 1.00 90.06 77 LEU A N 1
ATOM 564 C CA . LEU A 1 77 ? 1.183 4.783 2.615 1.00 90.06 77 LEU A CA 1
ATOM 565 C C . LEU A 1 77 ? 0.526 4.761 1.227 1.00 90.06 77 LEU A C 1
ATOM 567 O O . LEU A 1 77 ? 1.213 4.570 0.223 1.00 90.06 77 LEU A O 1
ATOM 571 N N . TYR A 1 78 ? -0.794 4.941 1.162 1.00 88.00 78 TYR A N 1
ATOM 572 C CA . TYR A 1 78 ? -1.560 4.898 -0.087 1.00 88.00 78 TYR A CA 1
ATOM 573 C C . TYR A 1 78 ? -1.700 6.264 -0.766 1.00 88.00 78 TYR A C 1
ATOM 575 O O . TYR A 1 78 ? -2.021 6.315 -1.950 1.00 88.00 78 TYR A O 1
ATOM 583 N N . LEU A 1 79 ? -1.398 7.369 -0.079 1.00 87.06 79 LEU A N 1
ATOM 584 C CA . LEU A 1 79 ? -1.486 8.718 -0.644 1.00 87.06 79 LEU A CA 1
ATOM 585 C C . LEU A 1 79 ? -0.593 8.905 -1.886 1.00 87.06 79 LEU A C 1
ATOM 587 O O . LEU A 1 79 ? -1.127 9.313 -2.919 1.00 87.06 79 LEU A O 1
ATOM 591 N N . PRO A 1 80 ? 0.697 8.509 -1.889 1.00 81.94 80 PRO A N 1
ATOM 592 C CA . PRO A 1 80 ? 1.518 8.543 -3.102 1.00 81.94 80 PRO A CA 1
ATOM 593 C C . PRO A 1 80 ? 1.017 7.610 -4.213 1.00 81.94 80 PRO A C 1
ATOM 595 O O . PRO A 1 80 ? 1.336 7.825 -5.373 1.00 81.94 80 PRO A O 1
ATOM 598 N N . GLN A 1 81 ? 0.237 6.577 -3.873 1.00 78.81 81 GLN A N 1
ATOM 599 C CA . GLN A 1 81 ? -0.319 5.614 -4.832 1.00 78.81 81 GLN A CA 1
ATOM 600 C C . GLN A 1 81 ? -1.599 6.126 -5.504 1.00 78.81 81 GLN A C 1
ATOM 602 O O . GLN A 1 81 ? -2.055 5.529 -6.475 1.00 78.81 81 GLN A O 1
ATOM 607 N N . SER A 1 82 ? -2.198 7.207 -4.990 1.00 80.50 82 SER A N 1
ATOM 608 C CA . SER A 1 82 ? -3.442 7.771 -5.529 1.00 80.50 82 SER A CA 1
ATOM 609 C C . SER A 1 82 ? -3.270 8.399 -6.909 1.00 80.50 82 SER A C 1
ATOM 611 O O . SER A 1 82 ? -4.220 8.403 -7.690 1.00 80.50 82 SER A O 1
ATOM 613 N N . CYS A 1 83 ? -2.059 8.855 -7.230 1.00 73.94 83 CYS A N 1
ATOM 614 C CA . CYS A 1 83 ? -1.714 9.448 -8.512 1.00 73.94 83 CYS A CA 1
ATOM 615 C C . CYS A 1 83 ? -0.501 8.723 -9.090 1.00 73.94 83 CYS A C 1
ATOM 617 O O . CYS A 1 83 ? 0.558 8.672 -8.472 1.00 73.94 83 CYS A O 1
ATOM 619 N N . THR A 1 84 ? -0.654 8.184 -10.290 1.00 67.69 84 THR A N 1
ATOM 620 C CA . THR A 1 84 ? 0.429 7.582 -11.066 1.00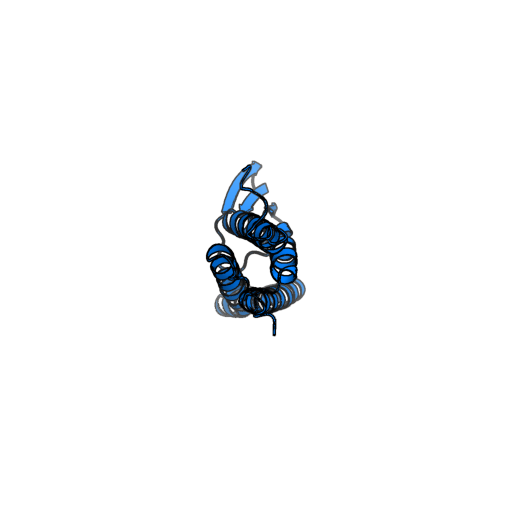 67.69 84 THR A CA 1
ATOM 621 C C . THR A 1 84 ? 0.718 8.502 -12.242 1.00 67.69 84 THR A C 1
ATOM 623 O O . THR A 1 84 ? -0.190 8.869 -12.991 1.00 67.69 84 THR A O 1
ATOM 626 N N . PHE A 1 85 ? 1.986 8.873 -12.394 1.00 63.47 85 PHE A N 1
ATOM 627 C CA . PHE A 1 85 ? 2.475 9.615 -13.548 1.00 63.47 85 PHE A CA 1
ATOM 628 C C . PHE A 1 85 ? 3.256 8.661 -14.441 1.00 63.47 85 PHE A C 1
ATOM 630 O O . PHE A 1 85 ? 4.195 7.999 -13.990 1.00 63.47 85 PHE A O 1
ATOM 637 N N . GLN A 1 86 ? 2.852 8.595 -15.702 1.00 62.38 86 GLN A N 1
ATOM 638 C CA . GLN A 1 86 ? 3.519 7.821 -16.730 1.00 62.38 86 GLN A CA 1
ATOM 639 C C . GLN A 1 86 ? 4.056 8.787 -17.784 1.00 62.38 86 GLN A C 1
ATOM 641 O O . GLN A 1 86 ? 3.301 9.541 -18.396 1.00 62.38 86 GLN A O 1
ATOM 646 N N . THR A 1 87 ? 5.374 8.779 -17.958 1.00 56.81 87 THR A N 1
ATOM 647 C CA . THR A 1 87 ? 6.070 9.433 -19.069 1.00 56.81 87 THR A CA 1
ATOM 648 C C . THR A 1 87 ? 6.692 8.356 -19.968 1.00 56.81 87 THR A C 1
ATOM 650 O O . THR A 1 87 ? 6.816 7.204 -19.537 1.00 56.81 87 THR A O 1
ATOM 653 N N . PRO A 1 88 ? 7.129 8.683 -21.200 1.00 51.91 88 PRO A N 1
ATOM 654 C CA . PRO A 1 88 ? 7.727 7.699 -22.112 1.00 51.91 88 PRO A CA 1
ATOM 655 C C . PRO A 1 88 ? 9.016 7.068 -21.560 1.00 51.91 88 PRO A C 1
ATOM 657 O O . PRO A 1 88 ? 9.389 5.967 -21.949 1.00 51.91 88 PRO A O 1
ATOM 660 N N . GLU A 1 89 ? 9.683 7.776 -20.646 1.00 45.06 89 GLU A N 1
ATOM 661 C CA . GLU A 1 89 ? 10.985 7.440 -20.060 1.00 45.06 89 GLU A CA 1
ATOM 662 C C . GLU A 1 89 ? 10.859 6.895 -18.622 1.00 45.06 89 GLU A C 1
ATOM 664 O O . GLU A 1 89 ? 11.797 6.301 -18.092 1.00 45.06 89 GLU A O 1
ATOM 669 N N . PHE A 1 90 ? 9.716 7.112 -17.953 1.00 46.06 90 PHE A N 1
ATOM 670 C CA . PHE A 1 90 ? 9.555 6.846 -16.524 1.00 46.06 90 PHE A CA 1
ATOM 671 C C . PHE A 1 90 ? 8.123 6.415 -16.184 1.00 46.06 90 PHE A C 1
ATOM 673 O O . PHE A 1 90 ? 7.163 7.173 -16.329 1.00 46.06 90 PHE A O 1
ATOM 680 N N . PHE A 1 91 ? 7.982 5.193 -15.671 1.00 49.50 91 PHE A N 1
ATOM 681 C CA . PHE A 1 91 ? 6.732 4.678 -15.118 1.00 49.50 91 PHE A CA 1
ATOM 682 C C . PHE A 1 91 ? 6.867 4.553 -13.602 1.00 49.50 91 PHE A C 1
ATOM 684 O O . PHE A 1 91 ? 7.679 3.766 -13.112 1.00 49.50 91 PHE A O 1
ATOM 691 N N . PHE A 1 92 ? 6.075 5.322 -12.852 1.00 48.66 92 PHE A N 1
ATOM 692 C CA . PHE A 1 92 ? 6.084 5.276 -11.393 1.00 48.66 92 PHE A CA 1
ATOM 693 C C . PHE A 1 92 ? 4.745 4.797 -10.858 1.00 48.66 92 PHE A C 1
ATOM 695 O O . PHE A 1 92 ? 3.861 5.599 -10.570 1.00 48.66 92 PHE A O 1
ATOM 702 N N . ASN A 1 93 ? 4.601 3.480 -10.719 1.00 54.44 93 ASN A N 1
ATOM 703 C CA . ASN A 1 93 ? 3.414 2.876 -10.135 1.00 54.44 93 ASN A CA 1
ATOM 704 C C . ASN A 1 93 ? 3.795 2.057 -8.901 1.00 54.44 93 ASN A C 1
ATOM 706 O O . ASN A 1 93 ? 4.303 0.938 -8.993 1.00 54.44 93 ASN A O 1
ATOM 710 N N . PHE A 1 94 ? 3.544 2.643 -7.731 1.00 53.09 94 PHE A N 1
ATOM 711 C CA . PHE A 1 94 ? 3.616 1.933 -6.456 1.00 53.09 94 PHE A CA 1
ATOM 712 C C . PHE A 1 94 ? 2.417 1.014 -6.241 1.00 53.09 94 PHE A C 1
ATOM 714 O O . PHE A 1 94 ? 2.399 0.230 -5.300 1.00 53.09 94 PHE A O 1
ATOM 721 N N . THR A 1 95 ? 1.391 1.069 -7.080 1.00 53.59 95 THR A N 1
ATOM 722 C CA . THR A 1 95 ? 0.348 0.059 -6.998 1.00 53.59 95 THR A CA 1
ATOM 723 C C . THR A 1 95 ? 0.969 -1.251 -7.465 1.00 53.59 95 THR A C 1
ATOM 725 O O . THR A 1 95 ? 1.535 -1.305 -8.554 1.00 53.59 95 THR A O 1
ATOM 728 N N . GLY A 1 96 ? 0.936 -2.287 -6.626 1.00 52.91 96 GLY A N 1
ATOM 729 C CA . GLY A 1 96 ? 1.339 -3.635 -7.024 1.00 52.91 96 GLY A CA 1
ATOM 730 C C . GLY A 1 96 ? 0.512 -4.151 -8.221 1.00 52.91 96 GLY A C 1
ATOM 731 O O . GLY A 1 96 ? -0.144 -3.382 -8.921 1.00 52.91 96 GLY A O 1
ATOM 732 N N . PRO A 1 97 ? 0.448 -5.466 -8.465 1.00 51.62 97 PRO A N 1
ATOM 733 C CA . PRO A 1 97 ? -0.201 -6.008 -9.666 1.00 51.62 97 PRO A CA 1
ATOM 734 C C . PRO A 1 97 ? -1.716 -5.736 -9.756 1.00 51.62 97 PRO A C 1
ATOM 736 O O . PRO A 1 97 ? -2.327 -6.018 -10.782 1.00 51.62 97 PRO A O 1
ATOM 739 N N . VAL A 1 98 ? -2.338 -5.203 -8.700 1.00 56.16 98 VAL A N 1
ATOM 740 C CA . VAL A 1 98 ? -3.769 -4.895 -8.642 1.00 56.16 98 VAL A CA 1
ATOM 741 C C . VAL A 1 98 ? -3.958 -3.391 -8.494 1.00 56.16 98 VAL A C 1
ATOM 743 O O . VAL A 1 98 ? -3.702 -2.832 -7.430 1.00 56.16 98 VAL A O 1
ATOM 746 N N . SER A 1 99 ? -4.447 -2.740 -9.546 1.00 65.00 99 SER A N 1
ATOM 747 C CA . SER A 1 99 ? -4.828 -1.328 -9.537 1.00 65.00 99 SER A CA 1
ATOM 748 C C . SER A 1 99 ? -6.155 -1.129 -10.269 1.00 65.00 99 SER A C 1
ATOM 750 O O . SER A 1 99 ? -6.483 -1.862 -11.201 1.00 65.00 99 SER A O 1
ATOM 752 N N . ILE A 1 100 ? -6.935 -0.139 -9.832 1.00 60.78 100 ILE A N 1
ATOM 753 C CA . ILE A 1 100 ? -8.088 0.362 -10.586 1.00 60.78 100 ILE A CA 1
ATOM 754 C C . ILE A 1 100 ? -7.799 1.830 -10.838 1.00 60.78 100 ILE A C 1
ATOM 756 O O . ILE A 1 100 ? -7.962 2.655 -9.939 1.00 60.78 100 ILE A O 1
ATOM 760 N N . ALA A 1 101 ? -7.309 2.136 -12.034 1.00 65.19 101 ALA A N 1
ATOM 761 C CA . ALA A 1 101 ? -6.888 3.478 -12.394 1.00 65.19 101 ALA A CA 1
ATOM 762 C C . ALA A 1 101 ? -7.787 4.076 -13.482 1.00 65.19 101 ALA A C 1
ATOM 764 O O . ALA A 1 101 ? -8.214 3.379 -14.400 1.00 65.19 101 ALA A O 1
ATOM 765 N N . TYR A 1 102 ? -8.054 5.375 -13.376 1.00 55.66 102 TYR A N 1
ATOM 766 C CA . TYR A 1 102 ? -8.690 6.179 -14.415 1.00 55.66 102 TYR A CA 1
ATOM 767 C C . TYR A 1 102 ? -7.683 7.212 -14.920 1.00 55.66 102 TYR A C 1
ATOM 769 O O . TYR A 1 102 ? -7.161 7.988 -14.120 1.00 55.66 102 TYR A O 1
ATOM 777 N N . GLY A 1 103 ? -7.380 7.203 -16.219 1.00 58.94 103 GLY A N 1
ATOM 778 C CA . GLY A 1 103 ? -6.363 8.066 -16.82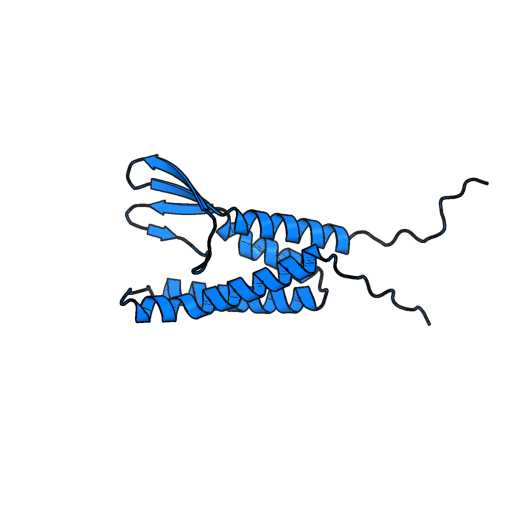1 1.00 58.94 103 GLY A CA 1
ATOM 779 C C . GLY A 1 103 ? -6.927 9.131 -17.755 1.00 58.94 103 GLY A C 1
ATOM 780 O O . GLY A 1 103 ? -7.921 8.893 -18.437 1.00 58.94 103 GLY A O 1
ATOM 781 N N . MET A 1 104 ? -6.266 10.289 -17.808 1.00 57.03 104 MET A N 1
ATOM 782 C CA . MET A 1 104 ? -6.434 11.283 -18.872 1.00 57.03 104 MET A CA 1
ATOM 783 C C . MET A 1 104 ? -5.099 11.473 -19.594 1.00 57.03 104 MET A C 1
ATOM 785 O O . MET A 1 104 ? -4.113 11.878 -18.974 1.00 57.03 104 MET A O 1
ATOM 789 N N . GLY A 1 105 ? -5.082 11.207 -20.901 1.00 55.88 105 GLY A N 1
ATOM 790 C CA . GLY A 1 105 ? -3.927 11.484 -21.752 1.00 55.88 105 GLY A CA 1
ATOM 791 C C . GLY A 1 105 ? -3.859 12.974 -22.075 1.00 55.88 105 GLY A C 1
ATOM 792 O O . GLY A 1 105 ? -4.750 13.506 -22.737 1.00 55.88 105 GLY A O 1
ATOM 793 N N . LEU A 1 106 ? -2.822 13.655 -21.586 1.00 59.28 106 LEU A N 1
ATOM 794 C CA . LEU A 1 106 ? -2.602 15.091 -21.822 1.00 59.28 106 LEU A CA 1
ATOM 795 C C . LEU A 1 106 ? -1.789 15.347 -23.100 1.00 59.28 106 LEU A C 1
ATOM 797 O O . LEU A 1 106 ? -1.943 16.392 -23.727 1.00 59.28 106 LEU A O 1
ATOM 801 N N . ALA A 1 107 ? -0.937 14.393 -23.487 1.00 54.12 107 ALA A N 1
ATOM 802 C CA . ALA A 1 107 ? -0.122 14.402 -24.702 1.00 54.12 107 ALA A CA 1
ATOM 803 C C . ALA A 1 107 ? 0.354 12.965 -25.024 1.00 54.12 107 ALA A C 1
ATOM 805 O O . ALA A 1 107 ? 0.322 12.114 -24.133 1.00 54.12 107 ALA A O 1
ATOM 806 N N . PRO A 1 108 ? 0.819 12.660 -26.254 1.00 54.69 108 PRO A N 1
ATOM 807 C CA . PRO A 1 108 ? 1.328 11.330 -26.592 1.00 54.69 108 PRO A CA 1
ATOM 808 C C . PRO A 1 108 ? 2.450 10.905 -25.633 1.00 54.69 108 PRO A C 1
ATOM 810 O O . PRO A 1 108 ? 3.494 11.551 -25.569 1.00 54.69 108 PRO A O 1
ATOM 813 N N . GLY A 1 109 ? 2.217 9.832 -24.872 1.00 58.16 109 GLY A N 1
ATOM 814 C CA . GLY A 1 109 ? 3.172 9.289 -23.903 1.00 58.16 109 GLY A CA 1
ATOM 815 C C . GLY A 1 109 ? 3.186 9.964 -22.524 1.00 58.16 109 GLY A C 1
ATOM 816 O O . GLY A 1 109 ? 3.998 9.575 -21.690 1.00 58.16 109 GLY A O 1
ATOM 817 N N . TYR A 1 110 ? 2.300 10.931 -22.267 1.00 54.25 110 TYR A N 1
ATOM 818 C CA . TYR A 1 110 ? 2.087 11.530 -20.947 1.00 54.25 110 TYR A CA 1
ATOM 819 C C . TYR A 1 110 ? 0.690 11.188 -20.436 1.00 54.25 110 TYR A C 1
ATOM 821 O O . TYR A 1 110 ? -0.293 11.844 -20.798 1.00 54.25 110 TYR A O 1
ATOM 829 N N . ASP A 1 111 ? 0.631 10.196 -19.551 1.00 65.06 111 ASP A N 1
ATOM 830 C CA . ASP A 1 111 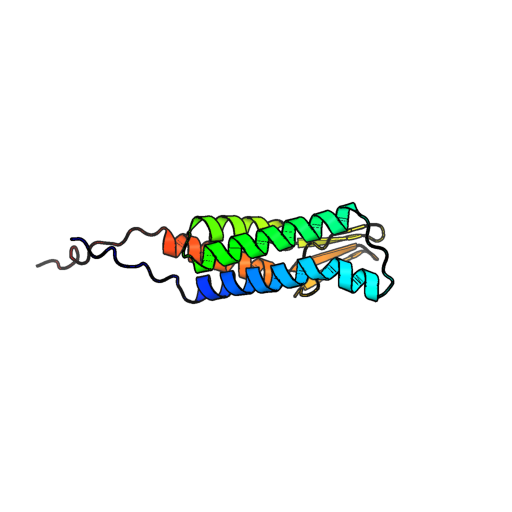? -0.605 9.757 -18.915 1.00 65.06 111 ASP A CA 1
ATOM 831 C C . ASP A 1 111 ? -0.559 10.056 -17.415 1.00 65.06 111 ASP A C 1
ATOM 833 O O . ASP A 1 111 ? 0.333 9.618 -16.682 1.00 65.06 111 ASP A O 1
ATOM 837 N N . ILE A 1 112 ? -1.551 10.813 -16.948 1.00 65.94 112 ILE A N 1
ATOM 838 C CA . ILE A 1 112 ? -1.850 10.924 -15.521 1.00 65.94 112 ILE A CA 1
ATOM 839 C C . ILE A 1 112 ? -2.987 9.961 -15.248 1.00 65.94 112 ILE A C 1
ATOM 841 O O . ILE A 1 112 ? -4.043 10.067 -15.873 1.00 65.94 112 ILE A O 1
ATOM 845 N N . SER A 1 113 ? -2.795 9.054 -14.295 1.00 71.44 113 SER A N 1
ATOM 846 C CA . SER A 1 113 ? -3.863 8.176 -13.840 1.00 71.44 113 SER A CA 1
ATOM 847 C C . SER A 1 113 ? -4.102 8.285 -12.343 1.00 71.44 113 SER A C 1
ATOM 849 O O . SER A 1 113 ? -3.182 8.419 -11.536 1.00 71.44 113 SER A O 1
ATOM 851 N N . VAL A 1 114 ? -5.378 8.266 -11.980 1.00 74.25 114 VAL A N 1
ATOM 852 C CA . VAL A 1 114 ? -5.858 8.311 -10.605 1.00 74.25 114 VAL A CA 1
ATOM 853 C C . VAL A 1 114 ? -6.247 6.904 -10.194 1.00 74.25 114 VAL A C 1
ATOM 855 O O . VAL A 1 114 ? -7.113 6.293 -10.819 1.00 74.25 114 VAL A O 1
ATOM 858 N N . ASN A 1 115 ? -5.636 6.393 -9.133 1.00 81.69 115 ASN A N 1
ATOM 859 C CA . ASN A 1 115 ? -5.948 5.082 -8.591 1.00 81.69 115 ASN A CA 1
ATOM 860 C C . ASN A 1 115 ? -7.149 5.174 -7.638 1.00 81.69 115 ASN A C 1
ATOM 862 O O . ASN A 1 115 ? -7.030 5.568 -6.474 1.00 81.69 115 ASN A O 1
ATOM 866 N N . LEU A 1 116 ? -8.317 4.777 -8.139 1.00 80.88 116 LEU A N 1
ATOM 867 C CA . LEU A 1 116 ? -9.579 4.789 -7.404 1.00 80.88 116 LEU A CA 1
ATOM 868 C C . LEU A 1 116 ? -9.549 3.849 -6.193 1.00 80.88 116 LEU A C 1
ATOM 870 O O . LEU A 1 116 ? -10.134 4.167 -5.158 1.00 80.88 116 LEU A O 1
ATOM 874 N N . LEU A 1 117 ? -8.831 2.724 -6.285 1.00 83.62 117 LEU A N 1
ATOM 875 C CA . LEU A 1 117 ? -8.666 1.797 -5.163 1.00 83.62 117 LEU A CA 1
ATOM 876 C C . LEU A 1 117 ? -7.851 2.440 -4.034 1.00 83.62 117 LEU A C 1
ATOM 878 O O . LEU A 1 117 ? -8.227 2.336 -2.866 1.00 83.62 117 LEU A O 1
ATOM 882 N N . ALA A 1 118 ? -6.774 3.152 -4.372 1.00 84.44 118 ALA A N 1
ATOM 883 C CA . ALA A 1 118 ? -5.985 3.886 -3.387 1.00 84.44 118 ALA A CA 1
ATOM 884 C C . ALA A 1 118 ? -6.809 5.007 -2.732 1.00 84.44 118 ALA A C 1
ATOM 886 O O . ALA A 1 118 ? -6.804 5.123 -1.508 1.00 84.44 118 ALA A O 1
ATOM 887 N N . LEU A 1 119 ? -7.586 5.773 -3.509 1.00 86.88 119 LEU A N 1
A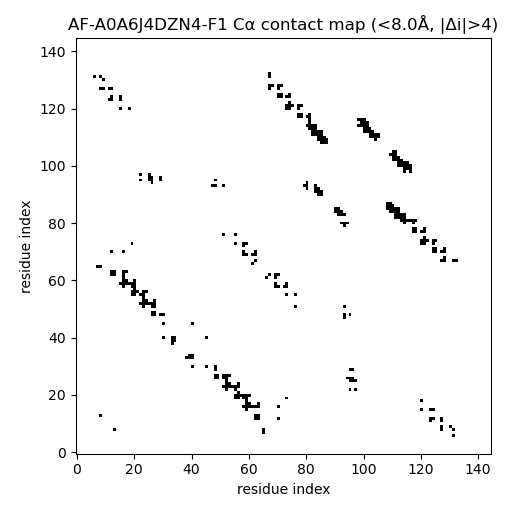TOM 888 C CA . LEU A 1 119 ? -8.488 6.797 -2.967 1.00 86.88 119 LEU A CA 1
ATOM 889 C C . LEU A 1 119 ? -9.536 6.213 -2.016 1.00 86.88 119 LEU A C 1
ATOM 891 O O . LEU A 1 119 ? -9.775 6.775 -0.946 1.00 86.88 119 LEU A O 1
ATOM 895 N N . PHE A 1 120 ? -10.121 5.066 -2.365 1.00 88.81 120 PHE A N 1
ATOM 896 C CA . PHE A 1 120 ? -11.045 4.360 -1.484 1.00 88.81 120 PHE A CA 1
ATOM 897 C C . PHE A 1 120 ? -10.370 3.951 -0.169 1.00 88.81 120 PHE A C 1
ATOM 899 O O . PHE A 1 120 ? -10.908 4.219 0.904 1.00 88.81 120 PHE A O 1
ATOM 906 N N . ILE A 1 121 ? -9.171 3.362 -0.232 1.00 89.69 121 ILE A N 1
ATOM 907 C CA . ILE A 1 121 ? -8.406 2.952 0.955 1.00 89.69 121 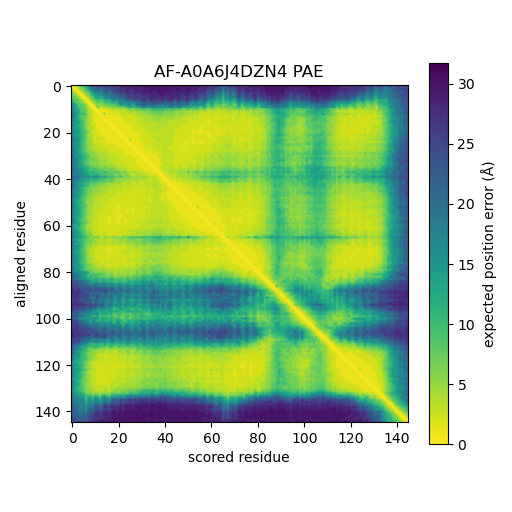ILE A CA 1
ATOM 908 C C . ILE A 1 121 ? -8.077 4.158 1.837 1.00 89.69 121 ILE A C 1
ATOM 910 O O . ILE A 1 121 ? -8.227 4.070 3.055 1.00 89.69 121 ILE A O 1
ATOM 914 N N . ILE A 1 122 ? -7.690 5.293 1.247 1.00 91.12 122 ILE A N 1
ATOM 915 C CA . ILE A 1 122 ? -7.408 6.540 1.971 1.00 91.12 122 ILE A CA 1
ATOM 916 C C . ILE A 1 122 ? -8.673 7.050 2.667 1.00 91.12 122 ILE A C 1
ATOM 918 O O . ILE A 1 122 ? -8.655 7.269 3.879 1.00 91.12 122 ILE A O 1
ATOM 922 N N . GLY A 1 123 ? -9.779 7.198 1.932 1.00 90.88 123 GLY A N 1
ATOM 923 C CA . GLY A 1 123 ? -11.038 7.707 2.480 1.00 90.88 123 GLY A CA 1
ATOM 924 C C . GLY A 1 123 ? -11.596 6.812 3.587 1.00 90.88 123 GLY A C 1
ATOM 925 O O . GLY A 1 123 ? -11.966 7.291 4.658 1.00 90.88 123 GLY A O 1
ATOM 926 N N . ALA A 1 124 ? -11.578 5.496 3.375 1.00 90.94 124 ALA A N 1
ATOM 927 C CA . ALA A 1 124 ? -12.051 4.525 4.351 1.00 90.94 124 ALA A CA 1
ATOM 928 C C . ALA A 1 124 ? -11.136 4.432 5.588 1.00 90.94 124 ALA A C 1
ATOM 930 O O . ALA A 1 124 ? -11.627 4.271 6.710 1.00 90.94 124 ALA A O 1
ATOM 931 N N . SER A 1 125 ? -9.821 4.595 5.414 1.00 90.94 125 SER A N 1
ATOM 932 C CA . SER A 1 125 ? -8.860 4.717 6.519 1.00 90.94 125 SER A CA 1
ATOM 933 C C . SER A 1 125 ? -9.109 5.971 7.351 1.00 90.94 125 SER A C 1
ATOM 935 O O . SER A 1 125 ? -9.207 5.879 8.573 1.00 90.94 125 SER A O 1
ATOM 937 N N . ALA A 1 126 ? -9.258 7.129 6.703 1.00 91.56 126 ALA A N 1
ATOM 938 C CA . ALA A 1 126 ? -9.511 8.403 7.370 1.00 91.56 126 ALA A CA 1
ATOM 939 C C . ALA A 1 126 ? -10.842 8.384 8.136 1.00 91.56 126 ALA A C 1
ATOM 941 O O . ALA A 1 126 ? -10.896 8.780 9.300 1.00 91.56 126 ALA A O 1
ATOM 942 N N . TRP A 1 127 ? -11.895 7.834 7.526 1.00 90.69 127 TRP A N 1
ATOM 943 C CA . TRP A 1 127 ? -13.184 7.637 8.185 1.00 90.69 127 TRP A CA 1
ATOM 944 C C . TRP A 1 127 ? -13.080 6.711 9.400 1.00 90.69 127 TRP A C 1
ATOM 946 O O . TRP A 1 127 ? -13.606 7.013 10.470 1.00 90.69 127 TRP A O 1
ATOM 956 N N . THR A 1 128 ? -12.377 5.584 9.257 1.00 88.44 128 THR A N 1
ATOM 957 C CA . THR A 1 128 ? -12.165 4.639 10.360 1.00 88.44 128 THR A CA 1
ATOM 958 C C . THR A 1 128 ? -11.381 5.287 11.496 1.00 88.44 128 THR A C 1
ATOM 960 O O . THR A 1 128 ? -11.742 5.114 12.656 1.00 88.44 128 THR A O 1
ATOM 963 N N . LEU A 1 129 ? -10.342 6.061 11.179 1.00 89.25 129 LEU A N 1
ATOM 964 C CA . LEU A 1 129 ? -9.565 6.812 12.159 1.00 89.25 129 LEU A CA 1
ATOM 965 C C . LEU A 1 129 ? -10.438 7.824 12.903 1.00 89.25 129 LEU A C 1
ATOM 967 O O . LEU A 1 129 ? -10.399 7.852 14.129 1.00 89.25 129 LEU A O 1
ATOM 971 N N . TYR A 1 130 ? -11.253 8.603 12.188 1.00 87.62 130 TYR A N 1
ATOM 972 C CA . TYR A 1 130 ? -12.207 9.540 12.785 1.00 87.62 130 TYR A CA 1
ATOM 973 C C . TYR A 1 130 ? -13.159 8.823 13.753 1.00 87.62 130 TYR A C 1
ATOM 975 O O . TYR A 1 130 ? -13.225 9.162 14.933 1.00 87.62 130 TYR A O 1
ATOM 983 N N . ARG A 1 131 ? -13.782 7.727 13.301 1.00 84.62 131 ARG A N 1
ATOM 984 C CA . ARG A 1 131 ? -14.672 6.886 14.118 1.00 84.62 131 ARG A CA 1
ATOM 985 C C . ARG A 1 131 ? -13.998 6.179 15.280 1.00 84.62 131 ARG A C 1
ATOM 987 O O . ARG A 1 131 ? -14.701 5.746 16.186 1.00 84.62 131 ARG A O 1
ATOM 994 N N . LEU A 1 132 ? -12.679 6.013 15.252 1.00 82.44 132 LEU A N 1
ATOM 995 C CA . LEU A 1 132 ? -11.882 5.474 16.356 1.00 82.44 132 LEU A CA 1
ATOM 996 C C . LEU A 1 132 ? -11.289 6.568 17.258 1.00 82.44 132 LEU A C 1
ATOM 998 O O . LEU A 1 132 ? -10.713 6.234 18.289 1.00 82.44 132 LEU A O 1
ATOM 1002 N N . SER A 1 133 ? -11.426 7.840 16.882 1.00 81.25 133 SER A N 1
ATOM 1003 C CA . SER A 1 133 ? -10.910 8.996 17.625 1.00 81.25 133 SER A CA 1
ATOM 1004 C C . SER A 1 133 ? -12.016 9.791 18.325 1.00 81.25 133 SER A C 1
ATOM 1006 O O . SER A 1 133 ? -11.712 10.539 19.247 1.00 81.25 133 SER A O 1
ATOM 1008 N N . GLU A 1 134 ? -13.288 9.622 17.935 1.00 75.94 134 GLU A N 1
ATOM 1009 C CA . GLU A 1 134 ? -14.430 10.184 18.673 1.00 75.94 134 GLU A CA 1
ATOM 1010 C C . GLU A 1 134 ? -14.404 9.693 20.140 1.00 75.94 134 GLU A C 1
ATOM 1012 O O . GLU A 1 134 ? -14.261 8.483 20.363 1.00 75.94 134 GLU A O 1
ATOM 1017 N N . PRO A 1 135 ? -14.484 10.583 21.145 1.00 60.19 135 PRO A N 1
ATOM 1018 C CA . PRO A 1 135 ? -14.667 10.176 22.535 1.00 60.19 135 PRO A CA 1
ATOM 1019 C C . PRO A 1 135 ? -16.059 9.554 22.711 1.00 60.19 135 PRO A C 1
ATOM 1021 O O . PRO A 1 135 ? -17.030 10.044 22.132 1.00 60.19 135 PRO A O 1
ATOM 1024 N N . ASP A 1 136 ? -16.162 8.476 23.492 1.00 57.59 136 ASP A N 1
ATOM 1025 C CA . ASP A 1 136 ? -17.461 7.906 23.855 1.00 57.59 136 ASP A CA 1
ATOM 1026 C C . ASP A 1 136 ? -18.225 8.958 24.675 1.00 57.59 136 ASP A C 1
ATOM 1028 O O . ASP A 1 136 ? -17.804 9.331 25.771 1.00 57.59 136 ASP A O 1
ATOM 1032 N N . LEU A 1 137 ? -19.326 9.482 24.129 1.00 55.25 137 LEU A N 1
ATOM 1033 C CA . LEU A 1 137 ? -20.261 10.289 24.909 1.00 55.25 137 LEU A CA 1
ATOM 1034 C C . LEU A 1 137 ? -20.812 9.394 26.029 1.00 55.25 137 LEU A C 1
ATOM 1036 O O . LEU A 1 137 ? -21.314 8.306 25.722 1.00 55.25 137 LEU A O 1
ATOM 1040 N N . PRO A 1 138 ? -20.728 9.803 27.309 1.00 50.47 138 PRO A N 1
ATOM 1041 C CA . PRO A 1 138 ? -21.296 9.016 28.388 1.00 50.47 138 PRO A CA 1
ATOM 1042 C C . PRO A 1 138 ? -22.792 8.833 28.124 1.00 50.47 138 PRO A C 1
ATOM 1044 O O . PRO A 1 138 ? -23.522 9.793 27.869 1.00 50.47 138 PRO A O 1
ATOM 1047 N N . ALA A 1 139 ? -23.242 7.579 28.159 1.00 52.56 139 ALA A N 1
ATOM 1048 C CA . ALA A 1 139 ? -24.650 7.225 28.073 1.00 52.56 139 ALA A CA 1
ATOM 1049 C C . ALA A 1 139 ? -25.381 7.794 29.302 1.00 52.56 139 ALA A C 1
ATOM 1051 O O . ALA A 1 139 ? -25.482 7.123 30.324 1.00 52.56 139 ALA A O 1
ATOM 1052 N N . GLY A 1 140 ? -25.828 9.052 29.246 1.00 53.38 140 GLY A N 1
ATOM 1053 C CA . GLY A 1 140 ? -26.526 9.655 30.382 1.00 53.38 140 GLY A CA 1
ATOM 1054 C C . GLY A 1 140 ? -26.864 11.144 30.323 1.00 53.38 140 GLY A C 1
ATOM 1055 O O . GLY A 1 140 ? -27.802 11.543 31.002 1.00 53.38 140 GLY A O 1
ATOM 1056 N N . GLU A 1 141 ? -26.198 11.982 29.526 1.00 50.38 141 GLU A N 1
ATOM 1057 C CA . GLU A 1 141 ? -26.495 13.428 29.522 1.00 50.38 141 GLU A CA 1
ATOM 1058 C C . GLU A 1 141 ? -27.292 13.838 28.281 1.00 50.38 141 GLU A C 1
ATOM 1060 O O . GLU A 1 141 ? -26.765 14.376 27.311 1.00 50.38 141 GLU A O 1
ATOM 1065 N N . GLY A 1 142 ? -28.591 13.536 28.297 1.00 49.78 142 GLY A N 1
ATOM 1066 C CA . GLY A 1 142 ? -29.493 13.907 27.204 1.00 49.78 142 GLY A CA 1
ATOM 1067 C C . GLY A 1 142 ? -30.990 13.775 27.479 1.00 49.78 142 GLY A C 1
ATOM 1068 O O . GLY A 1 142 ? -31.773 13.901 26.542 1.00 49.78 142 GLY A O 1
ATOM 1069 N N . GLN A 1 143 ? -31.415 13.534 28.722 1.00 38.94 143 GLN A N 1
ATOM 1070 C CA . GLN A 1 143 ? -32.824 13.667 29.103 1.00 38.94 143 GLN A CA 1
ATOM 1071 C C . GLN A 1 143 ? -33.014 14.989 29.860 1.00 38.94 143 GLN A C 1
ATOM 1073 O O . GLN A 1 143 ? -32.666 15.055 31.039 1.00 38.94 143 GLN A O 1
ATOM 1078 N N . PRO A 1 144 ? -33.527 16.059 29.218 1.00 48.69 144 PRO A N 1
ATOM 1079 C CA . PRO A 1 144 ? -34.166 17.129 29.971 1.00 48.69 144 PRO A CA 1
ATOM 1080 C C . PRO A 1 144 ? -35.394 16.537 30.680 1.00 48.69 144 PRO A C 1
ATOM 1082 O O . PRO A 1 144 ? -36.141 15.766 30.072 1.00 48.69 144 PRO A O 1
ATOM 1085 N N . GLY A 1 145 ? -35.508 16.827 31.979 1.00 44.62 145 GLY A N 1
ATOM 1086 C CA . GLY A 1 145 ? -36.573 16.332 32.858 1.00 44.62 145 GLY A CA 1
ATOM 1087 C C . GLY A 1 145 ? -37.959 16.888 32.569 1.00 44.62 145 GLY A C 1
ATOM 1088 O O . GLY A 1 145 ? -38.097 17.761 31.682 1.00 44.62 145 GLY A O 1
#

Organism: NCBI:txid2725477

Secondary structure (DSSP, 8-state):
-------PPPHHHHHHHHHHHHHHHHHHHHHHHHHHTT----HHHHHHHHHHHHHHHHHHHHHHTT-HHHHHHHHHHHGGGSEEEE-SS-EE--S-S---EEEEEEETTEEEEEEHHHHHHHHHHHHHHHHHHS----TTS----